Protein AF-K3WYV6-F1 (afdb_monomer)

Mean predicted aligned error: 4.49 Å

Nearest PDB structures (foldseek):
  9b63-assembly1_A  TM=3.063E-01  e=9.429E+00  Rattus norvegicus

Organism: Globisporangium ultimum (strain ATCC 200006 / CBS 805.95 / DAOM BR144) (NCBI:txid431595)

Foldseek 3Di:
DVLVVQLVCQLCPPNDDDPDPVSSVVSSVVSNVVDDVVVVVVVVVCVVVVVVVCVVVVNDDDPD

Structure (mmCIF, N/CA/C/O backbone):
data_AF-K3WYV6-F1
#
_entry.id   AF-K3WYV6-F1
#
loop_
_atom_site.group_PDB
_atom_site.id
_atom_site.type_symbol
_atom_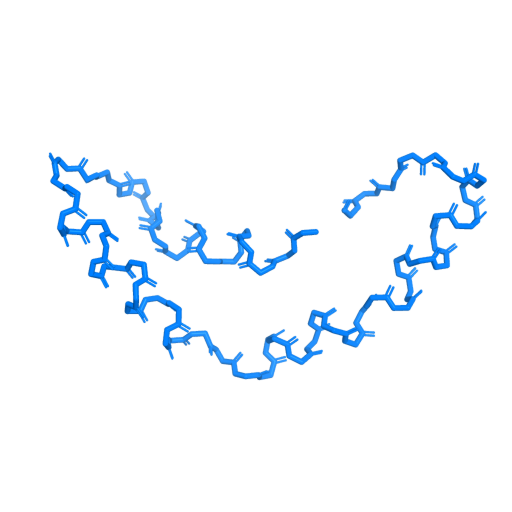site.label_atom_id
_atom_site.label_alt_id
_atom_site.label_comp_id
_atom_site.label_asym_id
_atom_site.label_entity_id
_atom_site.label_seq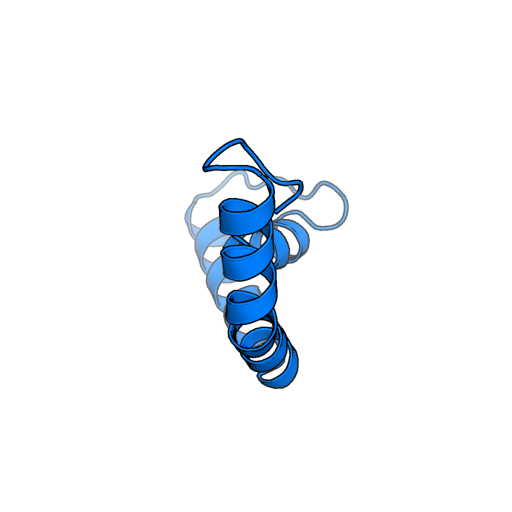_id
_atom_site.pdbx_PDB_ins_code
_atom_site.Cartn_x
_atom_site.Cartn_y
_atom_site.Cartn_z
_atom_site.occupancy
_atom_site.B_iso_or_equiv
_atom_site.auth_seq_id
_atom_site.auth_comp_id
_atom_site.auth_asym_id
_atom_site.auth_atom_id
_atom_site.pdbx_PDB_model_num
ATOM 1 N N . MET A 1 1 ? -6.013 5.848 4.365 1.00 56.50 1 MET A N 1
ATOM 2 C CA . MET A 1 1 ? -5.643 5.793 2.928 1.00 56.50 1 MET A CA 1
ATOM 3 C C . MET A 1 1 ? -4.612 4.675 2.708 1.00 56.50 1 MET A C 1
ATOM 5 O O . MET A 1 1 ? -3.431 4.951 2.577 1.00 56.50 1 MET A O 1
ATOM 9 N N . LEU A 1 2 ? -5.015 3.397 2.770 1.00 63.62 2 LEU A N 1
ATOM 10 C CA . LEU A 1 2 ? -4.051 2.278 2.797 1.00 63.62 2 LEU A CA 1
ATOM 11 C C . LEU A 1 2 ? -3.697 1.705 1.426 1.00 63.62 2 LEU A C 1
ATOM 13 O O . LEU A 1 2 ? -2.572 1.257 1.234 1.00 63.62 2 LEU A O 1
ATOM 17 N N . SER A 1 3 ? -4.631 1.733 0.479 1.00 70.38 3 SER A N 1
ATOM 18 C CA . SER A 1 3 ? -4.450 1.120 -0.839 1.00 70.38 3 SER A CA 1
ATOM 19 C C . SER A 1 3 ? -3.328 1.809 -1.623 1.00 70.38 3 SER A C 1
ATOM 21 O O . SER A 1 3 ? -2.451 1.148 -2.168 1.00 70.38 3 SER A O 1
ATOM 23 N N . TRP A 1 4 ?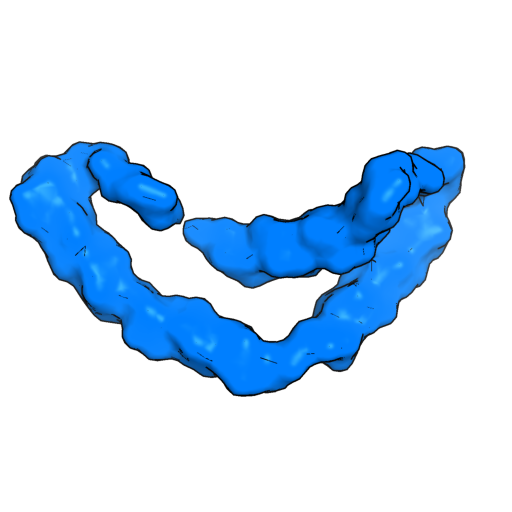 -3.297 3.145 -1.581 1.00 82.44 4 TRP A N 1
ATOM 24 C CA . TRP A 1 4 ? -2.259 3.951 -2.226 1.00 82.44 4 TRP A CA 1
ATOM 25 C C . TRP A 1 4 ? -0.879 3.774 -1.593 1.00 82.44 4 TRP A C 1
ATOM 27 O O . TRP A 1 4 ? 0.108 3.746 -2.315 1.00 82.44 4 TRP A O 1
ATOM 37 N N . ALA A 1 5 ? -0.804 3.613 -0.268 1.00 87.50 5 ALA A N 1
ATOM 38 C CA . ALA A 1 5 ? 0.463 3.419 0.435 1.00 87.50 5 ALA A CA 1
ATOM 39 C C . ALA A 1 5 ? 1.094 2.043 0.158 1.00 87.50 5 ALA A C 1
ATOM 41 O O . ALA A 1 5 ? 2.314 1.918 0.152 1.00 87.50 5 ALA A O 1
ATOM 42 N N . ILE A 1 6 ? 0.278 1.007 -0.053 1.00 89.12 6 ILE A N 1
ATOM 43 C CA . ILE A 1 6 ? 0.761 -0.327 -0.440 1.00 89.12 6 ILE A CA 1
ATOM 44 C C . ILE A 1 6 ? 1.282 -0.284 -1.875 1.00 89.12 6 ILE A C 1
ATOM 46 O O . ILE A 1 6 ? 2.411 -0.694 -2.126 1.00 89.12 6 ILE A O 1
ATOM 50 N N . LEU A 1 7 ? 0.485 0.279 -2.788 1.00 91.94 7 LEU A N 1
ATOM 51 C CA . LEU A 1 7 ? 0.850 0.401 -4.194 1.00 91.94 7 LEU A CA 1
ATOM 52 C C . LEU A 1 7 ? 2.126 1.231 -4.381 1.00 91.94 7 LEU A C 1
ATOM 54 O O . LEU A 1 7 ? 3.036 0.801 -5.077 1.00 91.94 7 LEU A O 1
ATOM 58 N N . SER A 1 8 ? 2.233 2.387 -3.718 1.00 91.56 8 SER A N 1
ATOM 59 C CA . SER A 1 8 ? 3.413 3.248 -3.844 1.00 91.56 8 SER A CA 1
ATOM 60 C C . SER A 1 8 ? 4.685 2.589 -3.310 1.00 91.56 8 SER A C 1
ATOM 62 O O . SER A 1 8 ? 5.750 2.778 -3.885 1.00 91.56 8 SER A O 1
ATOM 64 N N . ARG A 1 9 ? 4.595 1.770 -2.253 1.00 91.88 9 ARG A N 1
ATOM 65 C CA . ARG A 1 9 ? 5.742 0.993 -1.754 1.00 91.88 9 ARG A CA 1
ATOM 66 C C . ARG A 1 9 ? 6.201 -0.086 -2.732 1.00 91.88 9 ARG A C 1
ATOM 68 O O . ARG A 1 9 ? 7.393 -0.371 -2.755 1.00 91.88 9 ARG A O 1
ATOM 75 N N . GLY A 1 10 ? 5.278 -0.683 -3.487 1.00 92.56 10 GLY A N 1
ATOM 76 C CA . GLY A 1 10 ? 5.602 -1.629 -4.558 1.00 92.56 10 GLY A CA 1
ATOM 77 C C . GLY A 1 10 ? 6.282 -0.925 -5.729 1.00 92.56 10 GLY A C 1
ATOM 78 O O . GLY A 1 10 ? 7.411 -1.252 -6.075 1.00 92.56 10 GLY A O 1
ATOM 79 N N . VAL A 1 11 ? 5.641 0.127 -6.244 1.00 94.19 11 VAL A N 1
ATOM 80 C CA . VAL A 1 11 ? 6.120 0.909 -7.398 1.00 94.19 11 VAL A CA 1
ATOM 81 C C . VAL A 1 11 ? 7.492 1.538 -7.133 1.00 94.19 11 VAL A C 1
ATOM 83 O O . VAL A 1 11 ? 8.384 1.460 -7.961 1.00 94.19 11 VAL A O 1
ATOM 86 N N . TYR A 1 12 ? 7.712 2.114 -5.952 1.00 94.31 12 TYR A N 1
ATOM 87 C CA . TYR A 1 12 ? 8.987 2.755 -5.605 1.00 94.31 12 TYR A CA 1
ATOM 88 C C . TYR A 1 12 ? 9.902 1.860 -4.760 1.00 94.31 12 TYR A C 1
ATOM 90 O O . TYR A 1 12 ? 10.739 2.348 -3.989 1.00 94.31 12 TYR A O 1
ATOM 98 N N . ARG A 1 13 ? 9.742 0.534 -4.855 1.00 92.00 13 ARG A N 1
ATOM 99 C CA . ARG A 1 13 ? 10.538 -0.414 -4.073 1.00 92.00 13 ARG A CA 1
ATOM 100 C C . ARG A 1 13 ? 12.031 -0.194 -4.327 1.00 92.00 13 ARG A C 1
ATOM 102 O O . ARG A 1 13 ? 12.461 0.058 -5.448 1.00 92.00 13 ARG A O 1
ATOM 109 N N . ASN A 1 14 ? 12.829 -0.289 -3.263 1.00 89.12 14 ASN A N 1
ATOM 110 C CA . ASN A 1 14 ? 14.285 -0.098 -3.295 1.00 89.12 14 ASN A CA 1
ATOM 111 C C . ASN A 1 14 ? 14.739 1.277 -3.829 1.00 89.12 14 ASN A C 1
ATOM 113 O O . ASN A 1 14 ? 15.859 1.400 -4.313 1.00 89.12 14 ASN A O 1
ATOM 117 N N . GLY A 1 15 ? 13.891 2.308 -3.740 1.00 85.44 15 GLY A N 1
ATOM 118 C CA . GLY A 1 15 ? 14.239 3.647 -4.220 1.00 85.44 15 GLY A CA 1
ATOM 119 C C . GLY A 1 15 ? 14.243 3.763 -5.744 1.00 85.44 15 GLY A C 1
ATOM 120 O O . GLY A 1 15 ? 14.922 4.640 -6.273 1.00 85.44 15 GLY A O 1
ATOM 121 N N . CYS A 1 16 ? 13.505 2.887 -6.439 1.00 89.69 16 CYS A N 1
ATOM 122 C CA . CYS A 1 16 ? 13.304 2.978 -7.881 1.00 89.69 16 CYS A CA 1
ATOM 123 C C . CYS A 1 16 ? 12.829 4.388 -8.268 1.00 89.69 16 CYS A C 1
ATOM 125 O O . CYS A 1 16 ? 11.993 4.983 -7.586 1.00 89.69 16 CYS A O 1
ATOM 127 N N . GLN A 1 17 ? 13.379 4.927 -9.352 1.00 92.19 17 GLN A N 1
ATOM 128 C CA . GLN A 1 17 ? 12.947 6.181 -9.953 1.00 92.19 17 GLN A CA 1
ATOM 129 C C . GLN A 1 17 ? 12.699 5.946 -11.435 1.00 92.19 17 GLN A C 1
ATOM 131 O O . GLN A 1 17 ? 13.377 5.138 -12.065 1.00 92.19 17 GLN A O 1
ATOM 136 N N . TYR A 1 18 ? 11.738 6.677 -11.982 1.00 93.38 18 TYR A N 1
ATOM 137 C CA . TYR A 1 18 ? 11.319 6.545 -13.368 1.00 93.38 18 TYR A CA 1
ATOM 138 C C . TYR A 1 18 ? 11.733 7.790 -14.140 1.00 93.38 18 TYR A C 1
ATOM 140 O O . TYR A 1 18 ? 11.448 8.908 -13.711 1.00 93.38 18 TYR A O 1
ATOM 148 N N . SER A 1 19 ? 12.382 7.597 -15.284 1.00 92.38 19 SER A N 1
ATOM 149 C CA . SER A 1 19 ? 12.720 8.672 -16.224 1.00 92.38 19 SER A CA 1
ATOM 150 C C . SER A 1 19 ? 11.622 8.886 -17.272 1.00 92.38 19 SER A C 1
ATOM 152 O O . SER A 1 19 ? 11.579 9.937 -17.910 1.00 92.38 19 SER A O 1
ATOM 154 N N . CYS A 1 20 ? 10.714 7.914 -17.425 1.00 95.12 20 CYS A N 1
ATOM 155 C CA . CYS A 1 20 ? 9.620 7.926 -18.387 1.00 95.12 20 CYS A CA 1
ATOM 156 C C . CYS A 1 20 ? 8.266 7.603 -17.730 1.00 95.12 20 CYS A C 1
ATOM 158 O O . CYS A 1 20 ? 8.140 6.686 -16.916 1.00 95.12 20 CYS A O 1
ATOM 160 N N . ILE A 1 21 ? 7.218 8.329 -18.135 1.00 94.94 21 ILE A N 1
ATOM 161 C CA . ILE A 1 21 ? 5.846 8.119 -17.646 1.00 94.94 21 ILE A CA 1
ATOM 162 C C . ILE A 1 21 ? 5.308 6.739 -18.055 1.00 94.94 21 ILE A C 1
ATOM 164 O O . ILE A 1 21 ? 4.567 6.127 -17.286 1.00 94.94 21 ILE A O 1
ATOM 168 N N . ASP A 1 22 ? 5.690 6.216 -19.221 1.00 96.44 22 ASP A N 1
ATOM 169 C CA . ASP A 1 22 ? 5.216 4.908 -19.689 1.00 96.44 22 ASP A CA 1
ATOM 170 C C . ASP A 1 22 ? 5.782 3.747 -18.864 1.00 96.44 22 ASP A C 1
ATOM 172 O O . ASP A 1 22 ? 5.112 2.732 -18.670 1.00 96.44 22 ASP A O 1
ATOM 176 N N . GLU A 1 23 ? 7.000 3.886 -18.339 1.00 94.50 23 GLU A N 1
ATOM 177 C CA . GLU A 1 23 ? 7.584 2.929 -17.392 1.00 94.50 23 GLU A CA 1
ATOM 178 C C . GLU A 1 23 ? 6.828 2.958 -16.069 1.00 94.50 23 GLU A C 1
ATOM 180 O O . GLU A 1 23 ? 6.316 1.927 -15.634 1.00 94.50 23 GLU A O 1
ATOM 185 N N . LEU A 1 24 ? 6.640 4.154 -15.504 1.00 95.31 24 LEU A N 1
ATOM 186 C CA . LEU A 1 24 ? 5.869 4.336 -14.278 1.00 95.31 24 LEU A CA 1
ATOM 187 C C . LEU A 1 24 ? 4.451 3.763 -14.415 1.00 95.31 24 LEU A C 1
ATOM 189 O O . LEU A 1 24 ? 3.961 3.069 -13.526 1.00 95.31 24 LEU A O 1
ATOM 193 N N . ARG A 1 25 ? 3.772 4.023 -15.538 1.00 96.19 25 ARG A N 1
ATOM 194 C CA . ARG A 1 25 ? 2.409 3.533 -15.770 1.00 96.19 25 ARG A CA 1
ATOM 195 C C . ARG A 1 25 ? 2.357 2.010 -15.854 1.00 96.19 25 ARG A C 1
ATOM 197 O O . ARG A 1 25 ? 1.422 1.415 -15.313 1.00 96.19 25 ARG A O 1
ATOM 204 N N . ARG A 1 26 ? 3.322 1.380 -16.531 1.00 95.56 26 ARG A N 1
ATOM 205 C CA . ARG A 1 26 ? 3.403 -0.086 -16.621 1.00 95.56 26 ARG A CA 1
ATOM 206 C C . ARG A 1 26 ? 3.591 -0.708 -15.244 1.00 95.56 26 ARG A C 1
ATOM 208 O O . ARG A 1 26 ? 2.841 -1.622 -14.902 1.00 95.56 26 ARG A O 1
ATOM 215 N N . ASP A 1 27 ? 4.497 -0.163 -14.444 1.00 94.50 27 ASP A N 1
ATOM 216 C CA . ASP A 1 27 ? 4.794 -0.697 -13.119 1.00 94.50 27 ASP A CA 1
ATOM 217 C C . ASP A 1 27 ? 3.643 -0.481 -12.139 1.00 94.50 27 ASP A C 1
ATOM 219 O O . ASP A 1 27 ? 3.275 -1.412 -11.431 1.00 94.50 27 ASP A O 1
ATOM 223 N N . ILE A 1 28 ? 2.971 0.677 -12.172 1.00 94.75 28 ILE A N 1
ATOM 224 C CA . ILE A 1 28 ? 1.735 0.900 -11.401 1.00 94.75 28 ILE A CA 1
ATOM 225 C C . ILE A 1 28 ? 0.698 -0.188 -11.703 1.00 94.75 28 ILE A C 1
ATOM 227 O O . ILE A 1 28 ? 0.090 -0.740 -10.786 1.00 94.75 28 ILE A O 1
ATOM 231 N N . VAL A 1 29 ? 0.474 -0.503 -12.983 1.00 95.94 29 VAL A N 1
ATOM 232 C CA . VAL A 1 29 ? -0.509 -1.522 -13.380 1.00 95.94 29 VAL A CA 1
ATOM 233 C C . VAL A 1 29 ? -0.054 -2.923 -12.970 1.00 95.94 29 VAL A C 1
ATOM 235 O O . VAL A 1 29 ? -0.887 -3.725 -12.546 1.00 95.94 29 VAL A O 1
ATOM 238 N N . SER A 1 30 ? 1.239 -3.222 -13.100 1.00 94.88 30 SER A N 1
ATOM 239 C CA . SER A 1 30 ? 1.827 -4.500 -12.692 1.00 94.88 30 SER A CA 1
ATOM 240 C C . SER A 1 30 ? 1.681 -4.723 -11.185 1.00 94.88 30 SER A C 1
ATOM 242 O O . SER A 1 30 ? 1.064 -5.700 -10.761 1.00 94.88 30 SER A O 1
ATOM 244 N N . GLU A 1 31 ? 2.138 -3.763 -10.381 1.00 94.81 31 GLU A N 1
ATOM 245 C CA . GLU A 1 31 ? 2.070 -3.809 -8.921 1.00 94.81 31 GLU A CA 1
ATOM 246 C C . GLU A 1 31 ? 0.622 -3.868 -8.434 1.00 94.81 31 GLU A C 1
ATOM 248 O O . GLU A 1 31 ? 0.295 -4.676 -7.570 1.00 94.81 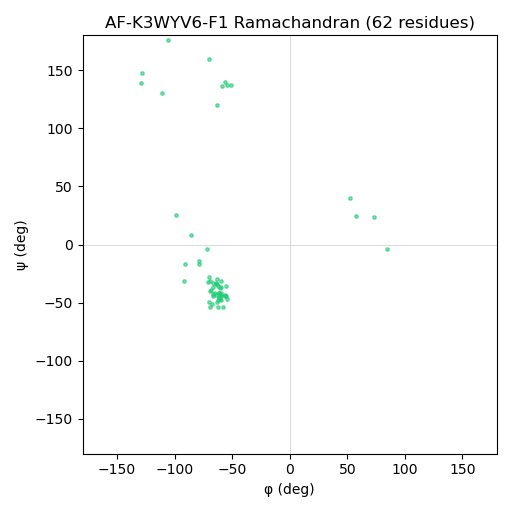31 GLU A O 1
ATOM 253 N N . TRP A 1 32 ? -0.292 -3.101 -9.038 1.00 93.69 32 TRP A N 1
ATOM 254 C CA . TRP A 1 32 ? -1.713 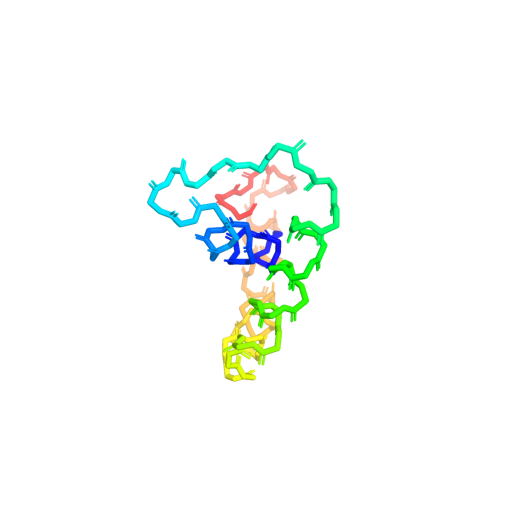-3.175 -8.693 1.00 93.69 32 TRP A CA 1
ATOM 255 C C . TRP A 1 32 ? -2.304 -4.573 -8.911 1.00 93.69 32 TRP A C 1
ATOM 257 O O . TRP A 1 32 ? -3.060 -5.061 -8.072 1.00 93.69 32 TRP A O 1
ATOM 267 N N . LYS A 1 33 ? -1.954 -5.234 -10.022 1.00 94.19 33 LYS A N 1
ATOM 268 C CA . LYS A 1 33 ? -2.405 -6.604 -10.317 1.00 94.19 33 LYS A CA 1
ATOM 269 C C 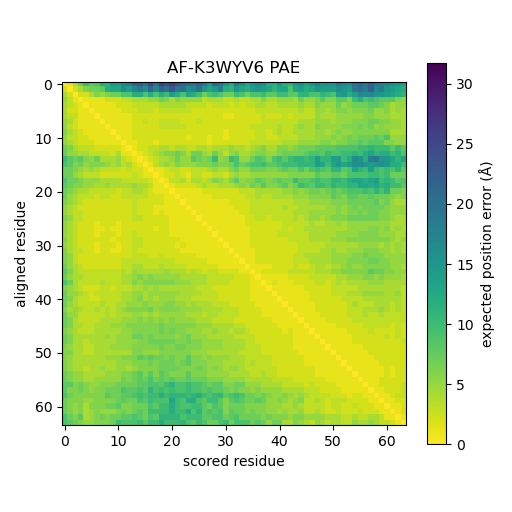. LYS A 1 33 ? -1.769 -7.645 -9.395 1.00 94.19 33 LYS A C 1
ATOM 271 O O . LYS A 1 33 ? -2.384 -8.683 -9.168 1.00 94.19 33 LYS A O 1
ATOM 276 N N . ALA A 1 34 ? -0.568 -7.376 -8.889 1.00 93.94 34 ALA A N 1
ATOM 277 C CA . ALA A 1 34 ? 0.150 -8.258 -7.976 1.00 93.94 34 ALA A CA 1
ATOM 278 C C . ALA A 1 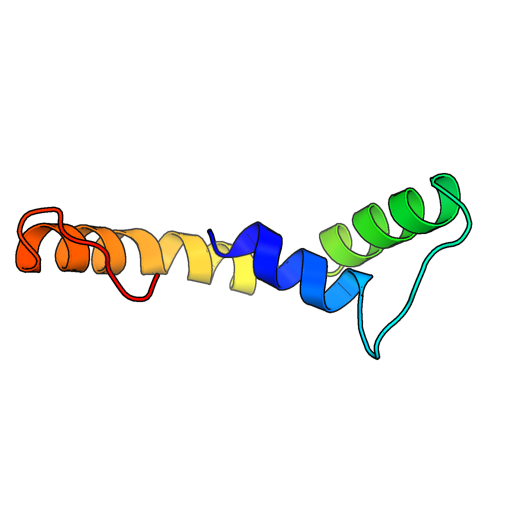34 ? -0.355 -8.173 -6.524 1.00 93.94 34 ALA A C 1
ATOM 280 O O . ALA A 1 34 ? -0.074 -9.074 -5.732 1.00 93.94 34 ALA A O 1
ATOM 281 N N . ILE A 1 35 ? -1.105 -7.124 -6.155 1.00 91.19 35 ILE A N 1
ATOM 282 C CA . ILE A 1 35 ? -1.678 -7.003 -4.810 1.00 91.19 35 ILE A CA 1
ATOM 283 C C . ILE A 1 35 ? -2.672 -8.142 -4.565 1.00 91.19 35 ILE A C 1
ATOM 285 O O . ILE A 1 35 ? -3.709 -8.258 -5.223 1.00 91.19 35 ILE A O 1
ATOM 289 N N . ASP A 1 36 ? -2.379 -8.946 -3.544 1.00 92.19 36 ASP A N 1
ATOM 290 C CA . ASP A 1 36 ? -3.266 -10.010 -3.095 1.00 92.19 36 ASP A CA 1
ATOM 291 C C . ASP A 1 36 ? -4.641 -9.462 -2.667 1.00 92.19 36 ASP A C 1
ATOM 293 O O . ASP A 1 36 ? -4.762 -8.465 -1.943 1.00 92.19 36 ASP A O 1
ATOM 297 N N . ARG A 1 37 ? -5.713 -10.149 -3.078 1.00 90.69 37 ARG A N 1
ATOM 298 C CA . ARG A 1 37 ? -7.086 -9.732 -2.752 1.00 90.69 37 ARG A CA 1
ATOM 299 C C . ARG A 1 37 ? -7.357 -9.765 -1.249 1.00 90.69 37 ARG A C 1
ATOM 301 O O . ARG A 1 37 ? -8.154 -8.959 -0.767 1.00 90.69 37 ARG A O 1
ATOM 308 N N . GLY A 1 38 ? -6.697 -10.649 -0.502 1.00 92.38 38 GLY A N 1
ATOM 309 C CA . GLY A 1 38 ? -6.767 -10.701 0.956 1.00 92.38 38 GLY A CA 1
ATOM 310 C C . GLY A 1 38 ? -6.225 -9.431 1.612 1.00 92.38 38 GLY A C 1
ATOM 311 O O . GLY A 1 38 ? -6.794 -8.964 2.600 1.00 92.38 38 GLY A O 1
ATOM 312 N N . VAL A 1 39 ? -5.204 -8.795 1.030 1.00 90.00 39 VAL A N 1
ATOM 313 C CA . VAL A 1 39 ? -4.714 -7.481 1.482 1.00 90.00 39 VAL A CA 1
ATOM 314 C C . VAL A 1 39 ? -5.798 -6.416 1.322 1.00 90.00 39 VAL A C 1
ATOM 316 O O . VAL A 1 39 ? -6.102 -5.710 2.285 1.00 90.00 39 VAL A O 1
ATOM 319 N N . LEU A 1 40 ? -6.437 -6.332 0.151 1.00 88.88 40 LEU A N 1
ATOM 320 C CA . LEU A 1 40 ? -7.532 -5.380 -0.086 1.00 88.88 40 LEU A CA 1
ATOM 321 C C . LEU A 1 40 ? -8.715 -5.633 0.858 1.00 88.88 40 LEU A C 1
ATOM 323 O O . LEU A 1 40 ? -9.260 -4.693 1.441 1.00 88.88 40 LEU A O 1
ATOM 327 N N . HIS A 1 41 ? -9.067 -6.900 1.077 1.00 91.88 41 HIS A N 1
ATOM 328 C CA 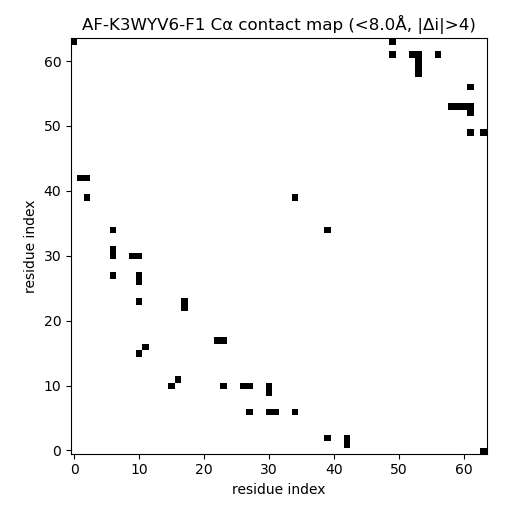. HIS A 1 41 ? -10.113 -7.278 2.022 1.00 91.88 41 HIS A CA 1
ATOM 329 C C . HIS A 1 41 ? -9.752 -6.838 3.448 1.00 91.88 41 HIS A C 1
ATOM 331 O O . HIS A 1 41 ? -10.571 -6.234 4.138 1.00 91.88 41 HIS A O 1
ATOM 337 N N . ASN A 1 42 ? -8.513 -7.058 3.891 1.00 90.31 42 ASN A N 1
ATOM 338 C CA . ASN A 1 42 ? -8.052 -6.626 5.210 1.00 90.31 42 ASN A CA 1
ATOM 339 C C . ASN A 1 42 ? -8.132 -5.105 5.393 1.00 90.31 42 ASN A C 1
ATOM 341 O O . ASN A 1 42 ? -8.512 -4.644 6.472 1.00 90.31 42 ASN A O 1
ATOM 345 N N . VAL A 1 43 ? -7.842 -4.322 4.346 1.00 88.38 43 VAL A N 1
ATOM 346 C CA . VAL A 1 43 ? -8.026 -2.863 4.377 1.00 88.38 43 VAL A CA 1
ATOM 347 C C . VAL A 1 43 ? -9.481 -2.523 4.685 1.00 88.38 43 VAL A C 1
ATOM 349 O O . VAL A 1 43 ? -9.731 -1.810 5.660 1.00 88.38 43 VAL A O 1
ATOM 352 N N . VAL A 1 44 ? -10.421 -3.069 3.908 1.00 90.88 44 VAL A N 1
ATOM 353 C CA . VAL A 1 44 ? -11.865 -2.832 4.076 1.00 90.88 44 VAL A CA 1
ATOM 354 C C . VAL A 1 44 ? -12.330 -3.283 5.459 1.00 90.88 44 VAL A C 1
ATOM 356 O O . VAL A 1 44 ? -12.955 -2.510 6.183 1.00 90.88 44 VAL A O 1
ATOM 359 N N . ARG A 1 45 ? -11.939 -4.488 5.884 1.00 92.88 45 ARG A N 1
ATOM 360 C CA . ARG A 1 45 ? -12.289 -5.052 7.195 1.00 92.88 45 ARG A CA 1
ATOM 361 C C . ARG A 1 45 ? -11.792 -4.197 8.360 1.00 92.88 45 ARG A C 1
ATOM 363 O O . ARG A 1 45 ? -12.439 -4.152 9.399 1.00 92.88 45 ARG A O 1
ATOM 370 N N . SER A 1 46 ? -10.669 -3.497 8.197 1.00 91.06 46 SER A N 1
ATOM 371 C CA . SER A 1 46 ? -10.140 -2.597 9.228 1.00 91.06 46 SER A CA 1
ATOM 372 C C . SER A 1 46 ? -10.847 -1.236 9.291 1.00 91.06 46 SER A C 1
ATOM 374 O O . SER A 1 46 ? -10.657 -0.505 10.262 1.00 91.06 46 SER A O 1
ATOM 376 N N . MET A 1 47 ? -11.638 -0.850 8.280 1.00 91.75 47 MET A N 1
ATOM 377 C CA . MET A 1 47 ? -12.250 0.485 8.223 1.00 91.75 47 MET A CA 1
ATOM 378 C C . MET A 1 47 ? -13.189 0.798 9.397 1.00 91.75 47 MET A C 1
ATOM 380 O O . MET A 1 47 ? -13.034 1.884 9.959 1.00 91.75 47 MET A O 1
ATOM 384 N N . PRO A 1 48 ? -14.083 -0.109 9.845 1.00 94.44 48 PRO A N 1
ATOM 385 C CA . PRO A 1 48 ? -14.953 0.165 10.988 1.00 94.44 48 PRO A CA 1
ATOM 386 C C . PRO A 1 48 ? -14.176 0.542 12.254 1.00 94.44 48 PRO A C 1
ATOM 388 O O . PRO A 1 48 ? -14.497 1.532 12.907 1.00 94.44 48 PRO A O 1
ATOM 391 N N . GLN A 1 49 ? -13.087 -0.172 12.558 1.00 93.56 49 GLN A N 1
ATOM 392 C CA . GLN A 1 49 ? -12.231 0.133 13.713 1.00 93.56 49 GLN A CA 1
ATOM 393 C C . GLN A 1 49 ? -11.580 1.520 13.614 1.00 93.56 49 GLN A C 1
ATOM 395 O O . GLN A 1 49 ? -11.439 2.211 14.622 1.00 93.56 49 GLN A O 1
ATOM 400 N N . ARG A 1 50 ? -11.209 1.967 12.409 1.00 92.38 50 ARG A N 1
ATOM 401 C CA . ARG A 1 50 ? -10.668 3.323 12.202 1.00 92.38 50 ARG A CA 1
ATOM 402 C C . ARG A 1 50 ? -11.722 4.384 12.459 1.00 92.38 50 ARG A C 1
ATOM 404 O O . ARG A 1 50 ? -11.426 5.370 13.122 1.00 92.38 50 ARG A O 1
ATOM 411 N N . CYS A 1 51 ? -12.937 4.176 11.956 1.00 94.06 51 CYS A N 1
ATOM 412 C CA . CYS A 1 51 ? -14.056 5.083 12.193 1.00 94.06 51 CYS A CA 1
ATOM 413 C C . CYS A 1 51 ? -14.359 5.197 13.691 1.00 94.06 51 CYS A C 1
ATOM 415 O O . CYS A 1 51 ? -14.469 6.312 14.196 1.00 94.06 51 CYS A O 1
ATOM 417 N N . ILE A 1 52 ? -14.375 4.075 14.421 1.00 95.25 52 ILE A N 1
ATOM 418 C CA . ILE A 1 52 ? -14.497 4.070 15.889 1.00 95.25 52 ILE A CA 1
ATOM 419 C C . ILE A 1 52 ? -13.390 4.922 16.523 1.00 95.25 52 ILE A C 1
ATOM 421 O O . ILE A 1 52 ? -13.672 5.765 17.369 1.00 95.25 52 ILE A O 1
ATOM 425 N N . LYS A 1 53 ? -12.142 4.799 16.053 1.00 94.38 53 LYS A N 1
ATOM 426 C CA . LYS A 1 53 ? -11.016 5.609 16.544 1.00 94.38 53 LYS A CA 1
ATOM 427 C C . LYS A 1 53 ? -11.220 7.114 16.348 1.00 94.38 53 LYS A C 1
ATOM 429 O O . LYS A 1 53 ? -10.802 7.896 17.198 1.00 94.38 53 LYS A O 1
ATOM 434 N N . VAL A 1 54 ? -11.843 7.529 15.243 1.00 96.12 54 VAL A N 1
ATOM 435 C CA . VAL A 1 54 ? -12.188 8.942 15.000 1.00 96.12 54 VAL A CA 1
ATOM 436 C C . VAL A 1 54 ? -13.247 9.410 15.998 1.00 96.12 54 VAL A C 1
ATOM 438 O O . VAL A 1 54 ? -13.113 10.498 16.557 1.00 96.12 54 VAL A O 1
ATOM 441 N N . VAL A 1 55 ? -14.262 8.582 16.264 1.00 96.38 55 VAL A N 1
ATOM 442 C CA . VAL A 1 55 ? -15.314 8.883 17.250 1.00 96.38 55 VAL A CA 1
ATOM 443 C C . VAL A 1 55 ? -14.723 9.018 18.655 1.00 96.38 55 VAL A C 1
ATOM 445 O O . VAL A 1 55 ? -14.960 10.026 19.316 1.00 96.38 55 VAL A O 1
ATOM 448 N N . GLU A 1 56 ? -13.878 8.074 19.084 1.00 95.94 56 GLU A N 1
ATOM 449 C CA . GLU A 1 56 ? -13.153 8.138 20.366 1.00 95.94 56 GLU A CA 1
ATOM 450 C C . GLU A 1 56 ? -12.324 9.423 20.502 1.00 95.94 56 GLU A C 1
ATOM 452 O O . GLU A 1 56 ? -12.212 10.005 21.580 1.00 95.94 56 GLU A O 1
ATOM 457 N N . ARG A 1 57 ? -11.750 9.888 19.389 1.00 95.81 57 ARG A N 1
ATOM 458 C CA . ARG A 1 57 ? -10.953 11.116 19.310 1.00 95.81 57 ARG A CA 1
ATOM 459 C C . ARG A 1 57 ? -11.796 12.373 19.085 1.00 95.81 57 ARG A C 1
ATOM 461 O O . ARG A 1 57 ? -11.219 13.434 18.862 1.00 95.81 57 ARG A O 1
ATOM 468 N N . ARG A 1 58 ? -13.130 12.285 19.144 1.00 95.75 58 ARG A N 1
ATOM 469 C CA . ARG A 1 58 ? -14.063 13.405 18.916 1.00 95.75 58 ARG A CA 1
ATOM 470 C C . ARG A 1 58 ? -13.794 14.135 17.592 1.00 95.75 58 ARG A C 1
ATOM 472 O O . ARG A 1 58 ? -13.821 15.358 17.532 1.00 95.75 58 ARG A O 1
ATOM 479 N N . GLY A 1 59 ? -13.478 13.378 16.542 1.00 92.19 59 GLY A N 1
ATOM 480 C CA . GLY A 1 59 ? -13.169 13.921 15.217 1.00 92.19 59 GLY A CA 1
ATOM 481 C C . GLY A 1 59 ? -11.716 14.361 15.013 1.00 92.19 59 GLY A C 1
ATOM 482 O O . GLY A 1 59 ? -11.353 14.716 13.894 1.00 92.19 59 GLY A O 1
ATOM 483 N N . ALA A 1 60 ? -10.859 14.313 16.039 1.00 93.56 60 ALA A N 1
ATOM 484 C CA . ALA A 1 60 ? -9.442 14.630 15.875 1.00 93.56 60 ALA A CA 1
ATOM 485 C C . ALA A 1 60 ? -8.695 13.558 15.058 1.00 93.56 60 ALA A C 1
ATOM 487 O O . ALA A 1 60 ? -9.118 12.403 14.945 1.00 93.56 60 ALA A O 1
ATOM 488 N N . LYS A 1 61 ? -7.539 13.949 14.502 1.00 91.88 61 LYS A N 1
ATOM 489 C CA . LYS A 1 61 ? -6.681 13.082 13.683 1.00 91.88 61 LYS A CA 1
ATOM 490 C C . LYS A 1 61 ? -6.315 11.793 14.428 1.00 91.88 61 LYS A C 1
ATOM 492 O O . LYS A 1 61 ? -5.943 11.809 15.602 1.00 91.88 61 LYS A O 1
ATOM 497 N N . THR A 1 62 ? -6.367 10.678 13.703 1.00 90.62 62 THR A N 1
ATOM 498 C CA . THR A 1 62 ? -5.900 9.369 14.176 1.00 90.62 62 THR A CA 1
ATOM 499 C C . THR A 1 62 ? -4.577 9.000 13.497 1.00 90.62 62 THR A C 1
ATOM 501 O O . THR A 1 62 ? -4.096 9.720 12.624 1.00 90.62 62 THR A O 1
ATOM 504 N N . HIS A 1 63 ? -3.971 7.878 13.885 1.00 85.38 63 HIS A N 1
ATOM 505 C CA . HIS A 1 63 ? -2.743 7.380 13.250 1.00 85.38 63 HIS A CA 1
ATOM 506 C C . HIS A 1 63 ? -2.955 6.815 11.825 1.00 85.38 63 HIS A C 1
ATOM 508 O O . HIS A 1 63 ? -1.979 6.404 11.200 1.00 85.38 63 HIS A O 1
ATOM 514 N N . TYR A 1 64 ? -4.201 6.755 11.333 1.00 79.56 64 TYR A N 1
ATOM 515 C CA . TYR A 1 64 ? -4.605 6.105 10.075 1.00 79.56 64 TYR A CA 1
ATOM 516 C C . TYR A 1 64 ? -4.810 7.047 8.885 1.00 79.56 64 TYR A C 1
ATOM 518 O O . TYR A 1 64 ? -5.044 8.252 9.115 1.00 79.56 64 TYR A O 1
#

Solvent-accessible surface area 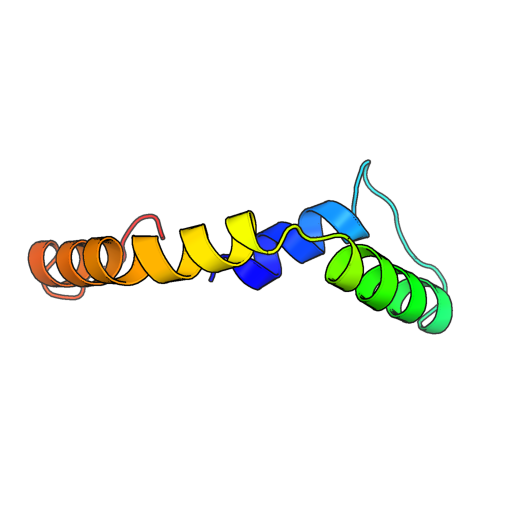(backbone atoms only — not comparable to full-atom values): 3875 Å² total; per-residue (Å²): 116,63,70,64,56,54,45,49,51,56,56,39,43,94,73,53,81,73,96,45,71,69,59,48,53,50,40,49,54,51,42,57,70,64,55,56,67,67,58,58,48,50,54,60,69,46,44,63,63,51,54,49,50,27,58,78,47,74,71,42,91,65,101,107

pLDDT: mean 91.01, std 7.02, range [56.5, 96.44]

InterPro domains:
  IPR036397 Ribonuclease H superfamily [G3DSA:3.30.420.10] (2-64)

Radius of gyration: 15.39 Å; Cα contacts (8 Å, |Δi|>4): 26; chains: 1; bounding box: 30×25×40 Å

Secondary structure (DSSP, 8-state):
-HHHHHHHHHHTGGG---SSHHHHHHHHHHHHHHS-HHHHHHHHHHHHHHHHHHHHTTT-----

Sequence (64 aa):
MLSWAILSRGVYRNGCQYSCIDELRRDIVSEWKAIDRGVLHNVVRSMPQRCIKVVERRGAKTHY